Protein AF-D6LHR4-F1 (afdb_monomer)

pLDDT: mean 92.22, std 3.99, range [75.75, 96.62]

Secondary structure (DSSP, 8-state):
-EEEEEEEEEEETTEEEEEEEEEEESSPPPHHHHHHHHHHHHHHHHHHTTT-EEEEEEEEEE-

Mean predicted aligned error: 3.36 Å

Radius of gyration: 12.43 Å; Cα contacts (8 Å, |Δi|>4): 90; chains: 1; bounding box: 29×22×32 Å

Nearest PDB structures (foldseek):
  4nlg-assembly1_A  TM=6.563E-01  e=3.973E+00  Sulfolobus acidocaldarius
  8hey-assembly1_g  TM=4.859E-01  e=6.834E+00  Human betaherpesvirus 5
  7sku-assembly1_B  TM=5.031E-01  e=5.576E+00  Henipavirus nipahense

Sequence (63 aa):
MIKYKGTMEVIQDNSKRTVKFEINTEYLMTENELEEFERDFKNDFMRTHNGNIEIINFFIGVD

Foldseek 3Di:
DWKKKKWWWKQAPNDIDIDIDMDDDPDDDDPVRVVVCVVVVVVVVCVVVVVRMDIDDMDMDTD

Organism: NCBI:txid469621

Structure (mmCIF, N/CA/C/O backbone):
data_AF-D6LHR4-F1
#
_entry.id   AF-D6LHR4-F1
#
loop_
_atom_site.group_PDB
_atom_site.id
_atom_site.type_symbol
_atom_site.label_atom_id
_atom_site.label_alt_id
_atom_site.label_comp_id
_atom_site.label_asym_id
_atom_site.label_entity_id
_atom_site.label_seq_id
_atom_site.pdbx_PDB_ins_code
_atom_site.Cartn_x
_atom_site.Cartn_y
_atom_site.Cartn_z
_atom_site.occupancy
_atom_site.B_iso_or_equiv
_atom_site.auth_seq_id
_atom_site.auth_comp_id
_atom_site.auth_asym_id
_atom_site.auth_atom_id
_atom_site.pdbx_PDB_model_num
ATOM 1 N N . MET A 1 1 ? -16.645 5.656 9.371 1.00 85.81 1 MET A N 1
ATOM 2 C CA . MET A 1 1 ? -15.757 4.932 8.447 1.00 85.81 1 MET A CA 1
ATOM 3 C C . MET A 1 1 ? -14.447 5.683 8.426 1.00 85.81 1 MET A C 1
ATOM 5 O O . MET A 1 1 ? -14.457 6.876 8.145 1.00 85.81 1 MET A O 1
ATOM 9 N N . ILE A 1 2 ? -13.379 5.031 8.855 1.00 91.31 2 ILE A N 1
ATOM 10 C CA . ILE A 1 2 ? -12.041 5.604 8.890 1.00 91.31 2 ILE A CA 1
ATOM 11 C C . ILE A 1 2 ? -11.421 5.378 7.524 1.00 91.31 2 ILE A C 1
ATOM 13 O O . ILE A 1 2 ? -11.525 4.290 6.955 1.00 91.31 2 ILE A O 1
ATOM 17 N N . LYS A 1 3 ? -10.828 6.434 6.983 1.00 95.88 3 LYS A N 1
ATOM 18 C CA . LYS A 1 3 ? -10.190 6.406 5.682 1.00 95.88 3 LYS A CA 1
ATOM 19 C C . LYS A 1 3 ? -8.687 6.417 5.888 1.00 95.88 3 LYS A C 1
ATOM 21 O O . LYS A 1 3 ? -8.170 7.264 6.607 1.00 95.88 3 LYS A O 1
ATOM 26 N N . TYR A 1 4 ? -8.002 5.484 5.249 1.00 95.56 4 TYR A N 1
ATOM 27 C CA . TYR A 1 4 ? -6.553 5.525 5.143 1.00 95.56 4 TYR A CA 1
ATOM 28 C C . TYR A 1 4 ? -6.176 5.834 3.703 1.00 95.56 4 TYR A C 1
ATOM 30 O O . TYR A 1 4 ? -6.781 5.321 2.755 1.00 95.56 4 TYR A O 1
ATOM 38 N N . LYS A 1 5 ? -5.147 6.659 3.548 1.00 96.06 5 LYS A N 1
ATOM 39 C CA . LYS A 1 5 ? -4.493 6.932 2.275 1.00 96.06 5 LYS A CA 1
ATOM 40 C C . LYS A 1 5 ? -3.095 6.362 2.313 1.00 96.06 5 LYS A C 1
ATOM 42 O O . LYS A 1 5 ? -2.369 6.526 3.293 1.00 96.06 5 LYS A O 1
ATOM 47 N N . GLY A 1 6 ? -2.710 5.729 1.218 1.00 95.50 6 GLY A N 1
ATOM 48 C CA . GLY A 1 6 ? -1.368 5.217 1.064 1.00 95.50 6 GLY A CA 1
ATOM 49 C C . GLY A 1 6 ? -0.765 5.531 -0.288 1.00 95.50 6 GLY A C 1
ATOM 50 O O . GLY A 1 6 ? -1.448 5.833 -1.275 1.00 95.50 6 GLY A O 1
ATOM 51 N N . THR A 1 7 ? 0.557 5.488 -0.307 1.00 96.62 7 THR A N 1
ATOM 52 C CA . THR A 1 7 ? 1.369 5.634 -1.502 1.00 96.62 7 THR A CA 1
ATOM 53 C C . THR A 1 7 ? 2.380 4.507 -1.567 1.00 96.62 7 THR A C 1
ATOM 55 O O . THR A 1 7 ? 2.910 4.047 -0.560 1.00 96.62 7 THR A O 1
ATOM 58 N N . MET A 1 8 ? 2.655 4.057 -2.781 1.00 95.31 8 MET A N 1
ATOM 59 C CA . MET A 1 8 ? 3.654 3.039 -3.042 1.00 95.31 8 MET A CA 1
ATOM 60 C C . MET A 1 8 ? 4.509 3.486 -4.216 1.00 95.31 8 MET A C 1
ATOM 62 O O . MET A 1 8 ? 3.987 3.846 -5.272 1.00 95.31 8 MET A O 1
ATOM 66 N N . GLU A 1 9 ? 5.821 3.496 -4.033 1.00 96.00 9 GLU A N 1
ATOM 67 C CA . GLU A 1 9 ? 6.763 3.760 -5.114 1.00 96.00 9 GLU A CA 1
ATOM 68 C C . GLU A 1 9 ? 7.252 2.444 -5.693 1.00 96.00 9 GLU A C 1
ATOM 70 O O . GLU A 1 9 ? 7.673 1.553 -4.955 1.00 96.00 9 GLU A O 1
ATOM 75 N N . VAL A 1 10 ? 7.214 2.338 -7.016 1.00 94.62 10 VAL A N 1
ATOM 76 C CA . VAL A 1 10 ? 7.534 1.107 -7.734 1.00 94.62 10 VAL A CA 1
ATOM 77 C C . VAL A 1 10 ? 8.421 1.388 -8.937 1.00 94.62 10 VAL A C 1
ATOM 79 O O . VAL A 1 10 ? 8.331 2.461 -9.539 1.00 94.62 10 VAL A O 1
ATOM 82 N N . ILE A 1 11 ? 9.258 0.426 -9.309 1.00 94.06 11 ILE A N 1
ATOM 83 C CA . ILE A 1 11 ? 9.965 0.399 -10.592 1.00 94.06 11 ILE A CA 1
ATOM 84 C C . ILE A 1 11 ? 9.288 -0.645 -11.466 1.00 94.06 11 ILE A C 1
ATOM 86 O O . ILE A 1 11 ? 9.213 -1.816 -11.102 1.00 94.06 11 ILE A O 1
ATOM 90 N N . GLN A 1 12 ? 8.820 -0.212 -12.631 1.00 88.00 12 GLN A N 1
ATOM 91 C CA . GLN A 1 12 ? 8.263 -1.079 -13.661 1.00 88.00 12 GLN A CA 1
ATOM 92 C C . GLN A 1 12 ? 8.794 -0.614 -15.016 1.00 88.00 12 GLN A C 1
ATOM 94 O O . GLN A 1 12 ? 8.775 0.585 -15.299 1.00 88.00 12 GLN A O 1
ATOM 99 N N . ASP A 1 13 ? 9.285 -1.537 -15.844 1.00 86.44 13 ASP A N 1
ATOM 100 C CA . ASP A 1 13 ? 9.832 -1.231 -17.176 1.00 86.44 13 ASP A CA 1
ATOM 101 C C . ASP A 1 13 ? 10.912 -0.126 -17.138 1.00 86.44 13 ASP A C 1
ATOM 103 O O . ASP A 1 13 ? 10.883 0.839 -17.905 1.00 86.44 13 ASP A O 1
ATOM 107 N N . ASN A 1 14 ? 11.843 -0.226 -16.178 1.00 86.19 14 ASN A N 1
ATOM 108 C CA . ASN A 1 14 ? 12.898 0.765 -15.901 1.00 86.19 14 ASN A CA 1
ATOM 109 C C . ASN A 1 14 ? 12.393 2.189 -15.593 1.00 86.19 14 ASN A C 1
ATOM 111 O O . ASN A 1 14 ? 13.165 3.147 -15.637 1.00 86.19 14 ASN A O 1
ATOM 115 N N . SER A 1 15 ? 11.109 2.344 -15.267 1.00 89.75 15 SER A N 1
ATOM 116 C CA . SER A 1 15 ? 10.490 3.629 -14.948 1.00 89.75 15 SER A CA 1
ATOM 117 C C . SER A 1 15 ? 9.970 3.633 -13.514 1.00 89.75 15 SER A C 1
ATOM 119 O O . SER A 1 15 ? 9.215 2.746 -13.113 1.00 89.75 15 SER A O 1
ATOM 121 N N . LYS A 1 16 ? 10.333 4.663 -12.742 1.00 93.94 16 LYS A N 1
ATOM 122 C CA . LYS A 1 16 ? 9.783 4.876 -11.398 1.00 93.94 16 LYS A CA 1
ATOM 123 C C . LYS A 1 16 ? 8.356 5.417 -11.503 1.00 93.94 16 LYS A C 1
ATOM 125 O O . LYS A 1 16 ? 8.105 6.378 -12.230 1.00 93.94 16 LYS A O 1
ATOM 130 N N . ARG A 1 17 ? 7.425 4.821 -10.762 1.00 92.69 17 ARG A N 1
ATOM 131 C CA . ARG A 1 17 ? 6.021 5.239 -10.672 1.00 92.69 17 ARG A CA 1
ATOM 132 C C . ARG A 1 17 ? 5.588 5.320 -9.216 1.00 92.69 17 ARG A C 1
ATOM 134 O O . ARG A 1 17 ? 6.108 4.606 -8.364 1.00 92.69 17 ARG A O 1
ATOM 141 N N . THR A 1 18 ? 4.608 6.173 -8.946 1.00 94.69 18 THR A N 1
ATOM 142 C CA . THR A 1 18 ? 3.947 6.253 -7.641 1.00 94.69 18 THR A CA 1
ATOM 143 C C . THR A 1 18 ? 2.495 5.840 -7.802 1.00 94.69 18 THR A C 1
ATOM 145 O O . THR A 1 18 ? 1.751 6.451 -8.570 1.00 94.69 18 THR A O 1
ATOM 148 N N . VAL A 1 19 ? 2.090 4.816 -7.064 1.00 92.69 19 VAL A N 1
ATOM 149 C CA . VAL A 1 19 ? 0.712 4.342 -6.968 1.00 92.69 19 VAL A CA 1
ATOM 150 C C . VAL A 1 19 ? 0.092 4.954 -5.721 1.00 92.69 19 VAL A C 1
ATOM 152 O O . VAL A 1 19 ? 0.699 4.931 -4.653 1.00 92.69 19 VAL A O 1
ATOM 155 N N . LYS A 1 20 ? -1.105 5.522 -5.854 1.00 95.81 20 LYS A N 1
ATOM 156 C CA . LYS A 1 20 ? -1.904 6.006 -4.723 1.00 95.81 20 LYS A CA 1
ATOM 157 C C . LYS A 1 20 ? -3.069 5.053 -4.519 1.00 95.81 20 LYS A C 1
ATOM 159 O O . LYS A 1 20 ? -3.678 4.634 -5.502 1.00 95.81 20 LYS A O 1
ATOM 164 N N . PHE A 1 21 ? -3.383 4.741 -3.272 1.00 92.88 21 PHE A N 1
ATOM 165 C CA . PHE A 1 21 ? -4.519 3.896 -2.927 1.00 92.88 21 PHE A CA 1
ATOM 166 C C . PHE A 1 21 ? -5.228 4.430 -1.685 1.00 92.88 21 PHE A C 1
ATOM 168 O O . PHE A 1 21 ? -4.668 5.201 -0.903 1.00 92.88 21 PHE A O 1
ATOM 175 N N . GLU A 1 22 ? -6.481 4.023 -1.530 1.00 95.12 22 GLU A N 1
ATOM 176 C CA . GLU A 1 22 ? -7.311 4.370 -0.386 1.00 95.12 22 GLU A CA 1
ATOM 177 C C . GLU A 1 22 ? -7.986 3.104 0.127 1.00 95.12 22 GLU A C 1
ATOM 179 O O . GLU A 1 22 ? -8.416 2.264 -0.667 1.00 95.12 22 GLU A O 1
ATOM 184 N N . ILE A 1 23 ? -8.099 2.984 1.445 1.00 93.62 23 ILE A N 1
ATOM 185 C CA . ILE A 1 23 ? -8.876 1.926 2.088 1.00 93.62 23 ILE A CA 1
ATOM 186 C C . ILE A 1 23 ? 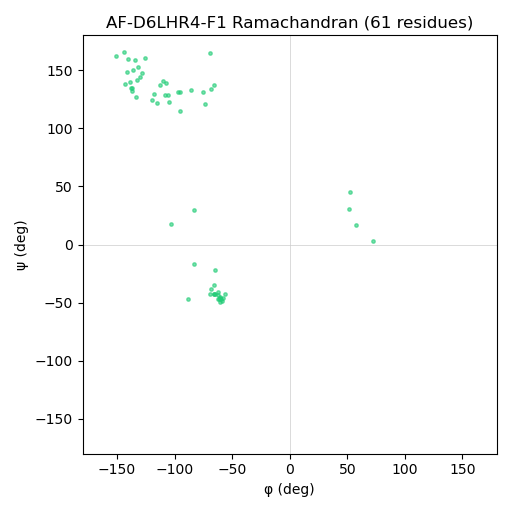-9.838 2.543 3.094 1.00 93.62 23 ILE A C 1
ATOM 188 O O . ILE A 1 23 ? -9.557 3.572 3.710 1.00 93.62 23 ILE A O 1
ATOM 192 N N . ASN A 1 24 ? -10.988 1.899 3.238 1.00 93.94 24 ASN A N 1
ATOM 193 C CA . ASN A 1 24 ? -12.038 2.316 4.148 1.00 93.94 24 ASN A CA 1
ATOM 194 C C . ASN A 1 24 ? -12.273 1.199 5.159 1.00 93.94 24 ASN A C 1
ATOM 196 O O . ASN A 1 24 ? -12.555 0.068 4.766 1.00 93.94 24 ASN A O 1
ATOM 200 N N . THR A 1 25 ? -12.176 1.521 6.443 1.00 93.44 25 THR A N 1
ATOM 201 C CA . THR A 1 25 ? -12.370 0.580 7.550 1.00 93.44 25 THR A CA 1
ATOM 202 C C . THR A 1 25 ? -13.423 1.118 8.519 1.00 93.44 25 THR A C 1
ATOM 204 O O . THR A 1 25 ? -13.740 2.313 8.543 1.00 93.44 25 THR A O 1
ATOM 207 N N . GLU A 1 26 ? -14.012 0.251 9.338 1.00 95.12 26 GLU A N 1
ATOM 208 C CA . GLU A 1 26 ? -14.954 0.690 10.380 1.00 95.12 26 GLU A CA 1
ATOM 209 C C . GLU A 1 26 ? -14.246 1.158 11.661 1.00 95.12 26 GLU A C 1
ATOM 211 O O . GLU A 1 26 ? -14.843 1.879 12.460 1.00 95.12 26 GLU A O 1
ATOM 216 N N . TYR A 1 27 ? -12.966 0.814 11.826 1.00 94.12 27 TYR A N 1
ATOM 217 C CA . TYR A 1 27 ? -12.167 1.053 13.029 1.00 94.12 27 TYR A CA 1
ATOM 218 C C . TYR A 1 27 ? -10.700 1.386 12.695 1.00 94.12 27 TYR A C 1
ATOM 220 O O . TYR A 1 27 ? -10.262 1.211 11.555 1.00 94.12 27 TYR A O 1
ATOM 228 N N . LEU A 1 28 ? -9.949 1.906 13.678 1.00 94.25 28 LEU A N 1
ATOM 229 C CA . LEU A 1 28 ? -8.518 2.197 13.526 1.00 94.25 28 LEU A CA 1
ATOM 230 C C . LEU A 1 28 ? -7.743 0.883 13.529 1.00 94.25 28 LEU A C 1
ATOM 232 O O . LEU A 1 28 ? -7.800 0.155 14.517 1.00 94.25 28 LEU A O 1
ATOM 236 N N . MET A 1 29 ? -7.006 0.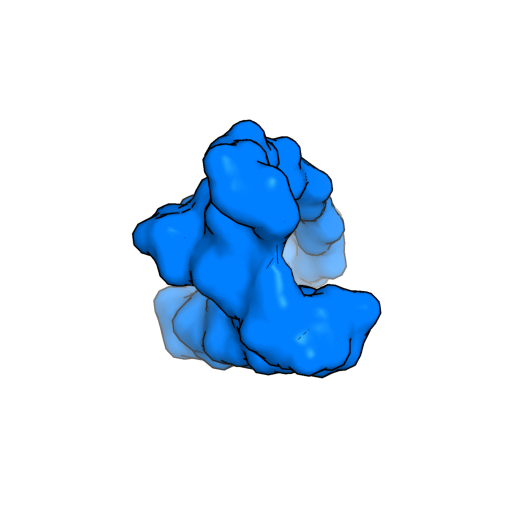611 12.459 1.00 93.62 29 MET A N 1
ATOM 237 C CA . MET A 1 29 ? -6.114 -0.541 12.398 1.00 93.62 29 MET A CA 1
ATOM 238 C C . MET A 1 29 ? -4.979 -0.398 13.409 1.00 93.62 29 MET A C 1
ATOM 240 O O . MET A 1 29 ? -4.386 0.675 13.564 1.00 93.62 29 MET A O 1
ATOM 244 N N . THR A 1 30 ? -4.681 -1.503 14.076 1.00 95.06 30 THR A N 1
ATOM 245 C CA . THR A 1 30 ? -3.486 -1.680 14.900 1.00 95.06 30 THR A CA 1
ATOM 246 C C . THR A 1 30 ? -2.223 -1.734 14.036 1.00 95.06 30 THR A C 1
ATOM 248 O O . THR A 1 30 ? -2.294 -1.936 12.825 1.00 95.06 30 THR A O 1
ATOM 251 N N . GLU A 1 31 ? -1.047 -1.588 14.654 1.00 93.00 31 GLU A N 1
ATOM 252 C CA . GLU A 1 31 ? 0.239 -1.735 13.952 1.00 93.00 31 GLU A CA 1
ATOM 253 C C . GLU A 1 31 ? 0.351 -3.106 13.265 1.00 93.00 31 GLU A C 1
ATOM 255 O O . GLU A 1 31 ? 0.702 -3.172 12.092 1.00 93.00 31 GLU A O 1
ATOM 260 N N . ASN A 1 32 ? -0.069 -4.182 13.941 1.00 96.19 32 ASN A N 1
ATOM 261 C CA . ASN A 1 32 ? -0.085 -5.530 13.365 1.00 96.19 32 ASN A CA 1
ATOM 262 C C . ASN A 1 32 ? -0.991 -5.629 12.128 1.00 96.19 32 ASN A C 1
ATOM 264 O O . ASN A 1 32 ? -0.593 -6.202 11.120 1.00 96.19 32 ASN A O 1
ATOM 268 N N . GLU A 1 33 ? -2.200 -5.064 12.180 1.00 95.19 33 GLU A N 1
ATOM 269 C CA . GLU A 1 33 ? -3.125 -5.069 11.036 1.00 95.19 33 GLU A CA 1
ATOM 270 C C . GLU A 1 33 ? -2.591 -4.235 9.864 1.00 95.19 33 GLU A C 1
ATOM 272 O O . GLU A 1 33 ? -2.785 -4.606 8.707 1.00 95.19 33 GLU A O 1
ATOM 277 N N . LEU A 1 34 ? -1.889 -3.133 10.145 1.00 94.00 34 LEU A N 1
ATOM 278 C CA . LEU A 1 34 ? -1.211 -2.334 9.123 1.00 94.00 34 LEU A CA 1
ATOM 279 C C . LEU A 1 34 ? -0.069 -3.114 8.459 1.00 94.00 34 LEU A C 1
ATOM 281 O O . LEU A 1 34 ? 0.049 -3.079 7.234 1.00 94.00 34 LEU A O 1
ATOM 285 N N . GLU A 1 35 ? 0.736 -3.840 9.237 1.00 94.00 35 GLU A N 1
ATOM 286 C CA . GLU A 1 35 ? 1.810 -4.693 8.712 1.00 94.00 35 GLU A CA 1
ATOM 287 C C . GLU A 1 35 ? 1.266 -5.864 7.880 1.00 94.00 35 GLU A C 1
ATOM 289 O O . GLU A 1 35 ? 1.796 -6.170 6.806 1.00 94.00 35 GLU A O 1
ATOM 294 N N . GLU A 1 36 ? 0.193 -6.514 8.342 1.00 95.88 36 GLU A N 1
ATOM 295 C CA . GLU A 1 36 ? -0.488 -7.576 7.596 1.00 95.88 36 GLU A CA 1
ATOM 296 C C . GLU A 1 36 ? -1.064 -7.046 6.282 1.00 95.88 36 GLU A C 1
ATOM 298 O O . GLU A 1 36 ? -0.819 -7.634 5.224 1.00 95.88 36 GLU A O 1
ATOM 303 N N . PHE A 1 37 ? -1.745 -5.899 6.329 1.00 94.31 37 PHE A N 1
ATOM 304 C CA . PHE A 1 37 ? -2.259 -5.229 5.142 1.00 94.31 37 PHE A CA 1
ATOM 305 C C . PHE A 1 37 ? -1.140 -4.883 4.155 1.00 94.31 37 PHE A C 1
ATOM 307 O O . PHE A 1 37 ? -1.260 -5.176 2.966 1.00 94.31 37 PHE A O 1
ATOM 314 N N . GLU A 1 38 ? -0.043 -4.281 4.621 1.00 94.31 38 GLU A N 1
ATOM 315 C CA . GLU A 1 38 ? 1.098 -3.928 3.775 1.00 94.31 38 GLU A CA 1
ATOM 316 C C . GLU A 1 38 ? 1.673 -5.162 3.070 1.00 94.31 38 GLU A C 1
ATOM 318 O O . GLU A 1 38 ? 1.915 -5.134 1.859 1.00 94.31 38 GLU A O 1
ATOM 323 N N . ARG A 1 39 ? 1.871 -6.260 3.807 1.00 95.19 39 ARG A N 1
ATOM 324 C CA . ARG A 1 39 ? 2.391 -7.517 3.256 1.00 95.19 39 ARG A CA 1
ATOM 325 C C . ARG A 1 39 ? 1.470 -8.077 2.176 1.00 95.19 39 ARG A C 1
ATOM 327 O O . ARG A 1 39 ? 1.945 -8.433 1.093 1.00 95.19 39 ARG A O 1
ATOM 334 N N . ASP A 1 40 ? 0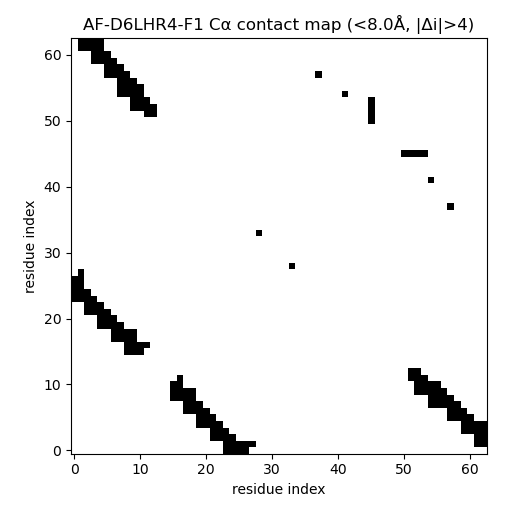.178 -8.159 2.461 1.00 95.44 40 ASP A N 1
ATOM 335 C CA . ASP A 1 40 ? -0.798 -8.759 1.553 1.00 95.44 40 ASP A CA 1
ATOM 336 C C . ASP A 1 40 ? -0.992 -7.883 0.309 1.00 95.44 40 ASP A C 1
ATOM 338 O O . ASP A 1 40 ? -0.926 -8.383 -0.817 1.00 95.44 40 ASP A O 1
ATOM 342 N N . PHE A 1 41 ? -1.072 -6.563 0.489 1.00 93.69 41 PHE A N 1
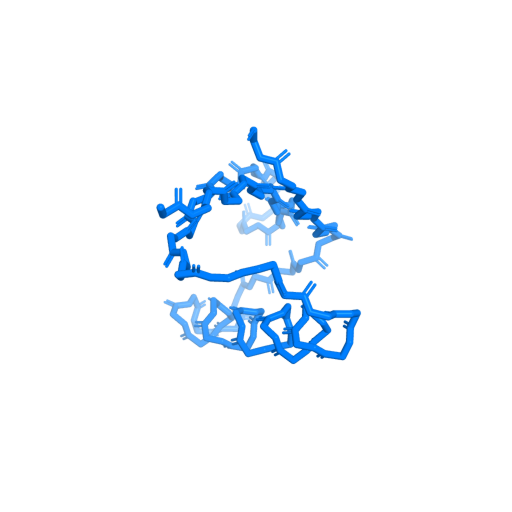ATOM 343 C CA . PHE A 1 41 ? -1.156 -5.602 -0.607 1.00 93.69 41 PHE A CA 1
ATOM 344 C C . PHE A 1 41 ? 0.056 -5.686 -1.541 1.00 93.69 41 PHE A C 1
ATOM 346 O O . PHE A 1 41 ? -0.107 -5.743 -2.761 1.00 93.69 41 PHE A O 1
ATOM 353 N N . LYS A 1 42 ? 1.281 -5.736 -0.997 1.00 92.69 42 LYS A N 1
ATOM 354 C CA . LYS A 1 42 ? 2.506 -5.892 -1.800 1.00 92.69 42 LYS A CA 1
ATOM 355 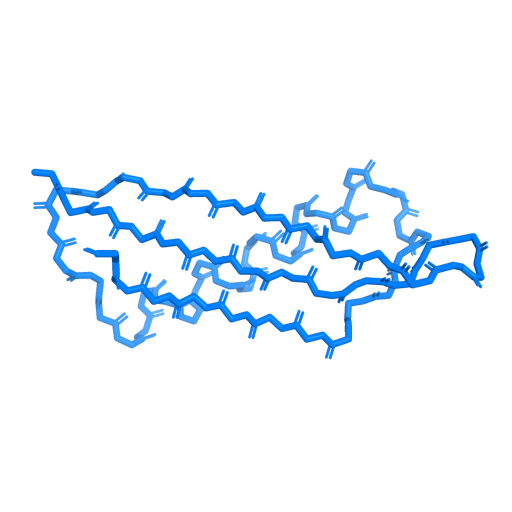C C . LYS A 1 42 ? 2.490 -7.195 -2.595 1.00 92.69 42 LYS A C 1
ATOM 357 O O . LYS A 1 42 ? 2.800 -7.186 -3.786 1.00 92.69 42 LYS A O 1
ATOM 362 N N . ASN A 1 43 ? 2.121 -8.305 -1.956 1.00 93.12 43 ASN A N 1
ATOM 363 C CA . ASN A 1 43 ? 2.065 -9.615 -2.603 1.00 93.12 43 ASN A CA 1
ATOM 364 C C . ASN A 1 43 ? 1.065 -9.641 -3.762 1.00 93.12 43 ASN A C 1
ATOM 366 O O . ASN A 1 43 ? 1.404 -10.093 -4.860 1.00 93.12 43 ASN A O 1
ATOM 370 N N . ASP A 1 44 ? -0.141 -9.123 -3.550 1.00 93.06 44 ASP A N 1
ATOM 371 C CA . ASP A 1 44 ? -1.171 -9.068 -4.585 1.00 93.06 44 ASP A CA 1
ATOM 372 C C . ASP A 1 44 ? -0.797 -8.097 -5.709 1.00 93.06 44 ASP A C 1
ATOM 374 O O . ASP A 1 44 ? -0.973 -8.397 -6.895 1.00 93.06 44 ASP A O 1
ATOM 378 N N . PHE A 1 45 ? -0.178 -6.968 -5.372 1.00 90.88 45 PHE A N 1
ATOM 379 C CA . PHE A 1 45 ? 0.311 -6.027 -6.367 1.00 90.88 45 PHE A CA 1
ATOM 380 C C . PHE A 1 45 ? 1.432 -6.624 -7.234 1.00 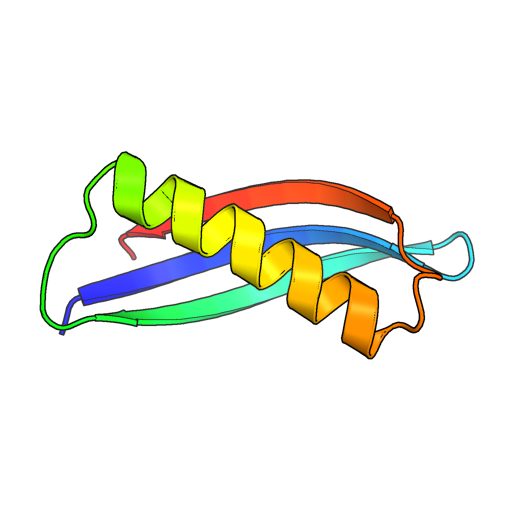90.88 45 PHE A C 1
ATOM 382 O O . PHE A 1 45 ? 1.393 -6.507 -8.459 1.00 90.88 45 PHE A O 1
ATOM 389 N N . MET A 1 46 ? 2.392 -7.345 -6.649 1.00 90.50 46 MET A N 1
ATOM 390 C CA . MET A 1 46 ? 3.417 -8.058 -7.424 1.00 90.50 46 MET A CA 1
ATOM 391 C C . MET A 1 46 ? 2.807 -9.140 -8.325 1.00 90.50 46 MET A C 1
ATOM 393 O O . MET A 1 46 ? 3.207 -9.270 -9.485 1.00 90.50 46 MET A O 1
ATOM 397 N N . ARG A 1 47 ? 1.809 -9.887 -7.831 1.00 90.94 47 ARG A N 1
ATOM 398 C CA . ARG A 1 47 ? 1.098 -10.913 -8.614 1.00 90.94 47 ARG A CA 1
ATOM 399 C C . ARG A 1 47 ? 0.374 -10.324 -9.821 1.00 90.94 47 ARG A C 1
ATOM 401 O O . ARG A 1 47 ? 0.480 -10.881 -10.909 1.00 90.94 47 ARG A O 1
ATOM 408 N N . THR A 1 48 ? -0.309 -9.189 -9.662 1.00 89.69 48 THR A N 1
ATOM 409 C CA . THR A 1 48 ? -1.020 -8.523 -10.774 1.00 89.69 48 THR A CA 1
ATOM 410 C C . THR A 1 48 ? -0.084 -8.002 -11.869 1.00 89.69 48 THR A C 1
ATOM 412 O O . THR A 1 48 ? -0.506 -7.866 -13.015 1.00 89.69 48 THR A O 1
ATOM 415 N N . HIS A 1 49 ? 1.194 -7.780 -11.549 1.00 84.56 49 HIS A N 1
ATOM 416 C CA . HIS A 1 49 ? 2.229 -7.342 -12.491 1.00 84.56 49 HIS A CA 1
ATOM 417 C C . HIS A 1 49 ? 3.168 -8.483 -12.924 1.00 84.56 49 HIS A C 1
ATOM 419 O O . HIS A 1 49 ? 4.260 -8.223 -13.432 1.00 84.56 49 HIS A O 1
ATOM 425 N N . ASN A 1 50 ? 2.764 -9.748 -12.730 1.00 83.25 50 ASN A N 1
ATOM 426 C CA . ASN A 1 50 ? 3.545 -10.948 -13.063 1.00 83.25 50 ASN A CA 1
ATOM 427 C C . ASN A 1 50 ? 4.981 -10.938 -12.497 1.00 83.25 50 ASN A C 1
ATOM 429 O O . ASN A 1 50 ? 5.894 -11.487 -13.109 1.00 83.25 50 ASN A O 1
ATOM 433 N N . GLY A 1 51 ? 5.202 -10.288 -11.351 1.00 75.75 51 GLY A N 1
ATOM 434 C CA . GLY A 1 51 ? 6.522 -10.166 -10.725 1.00 75.75 51 GLY A CA 1
ATOM 435 C C . GLY A 1 51 ? 7.503 -9.215 -11.425 1.00 75.75 51 GLY A C 1
ATOM 436 O O . GLY A 1 51 ? 8.622 -9.066 -10.950 1.00 75.75 51 GLY A O 1
ATOM 437 N N . ASN A 1 52 ? 7.104 -8.523 -12.498 1.00 84.69 52 ASN A N 1
ATOM 438 C CA . ASN A 1 52 ? 7.958 -7.573 -13.233 1.00 84.69 52 ASN A CA 1
ATOM 439 C C . ASN A 1 52 ? 7.986 -6.175 -12.592 1.00 84.69 52 ASN A C 1
ATOM 441 O O . ASN A 1 52 ? 8.100 -5.160 -13.283 1.00 84.69 52 ASN A O 1
ATOM 445 N N . ILE A 1 53 ? 7.816 -6.113 -11.274 1.00 89.88 53 ILE A N 1
ATOM 446 C CA . ILE A 1 53 ? 7.715 -4.869 -10.526 1.00 89.88 53 ILE A CA 1
ATOM 447 C C . ILE A 1 53 ? 8.527 -4.965 -9.243 1.00 89.88 53 ILE A C 1
ATOM 449 O O . ILE A 1 53 ? 8.453 -5.957 -8.520 1.00 89.88 53 ILE A O 1
ATOM 453 N N . GLU A 1 54 ? 9.292 -3.921 -8.960 1.00 91.00 54 GLU A N 1
ATOM 454 C CA . GLU A 1 54 ? 10.038 -3.774 -7.714 1.00 91.00 54 GLU A CA 1
ATOM 455 C C . GLU A 1 54 ? 9.368 -2.695 -6.868 1.00 91.00 54 GLU A C 1
ATOM 457 O O . GLU A 1 54 ? 9.112 -1.593 -7.354 1.00 91.00 54 GLU A O 1
ATOM 462 N N . ILE A 1 55 ? 9.066 -3.003 -5.608 1.00 91.56 55 ILE A N 1
ATOM 463 C CA . ILE A 1 55 ? 8.456 -2.056 -4.671 1.00 91.56 55 ILE A CA 1
ATOM 464 C C . ILE A 1 55 ? 9.575 -1.410 -3.857 1.00 91.56 55 ILE A C 1
ATOM 466 O O . ILE A 1 55 ? 10.246 -2.089 -3.085 1.00 91.56 55 ILE A O 1
ATOM 470 N N . ILE A 1 56 ? 9.763 -0.101 -4.024 1.00 94.06 56 ILE A N 1
ATOM 471 C CA . ILE A 1 56 ? 10.842 0.659 -3.377 1.00 94.06 56 ILE A CA 1
ATOM 472 C C . ILE A 1 56 ? 10.397 1.168 -2.007 1.00 94.06 56 ILE A C 1
ATOM 474 O O . ILE A 1 56 ? 11.130 1.061 -1.033 1.00 94.06 56 ILE A O 1
ATOM 478 N N . ASN A 1 57 ? 9.200 1.752 -1.947 1.00 92.50 57 ASN A N 1
ATOM 479 C CA . ASN A 1 57 ? 8.659 2.378 -0.747 1.00 92.50 57 ASN A CA 1
ATOM 480 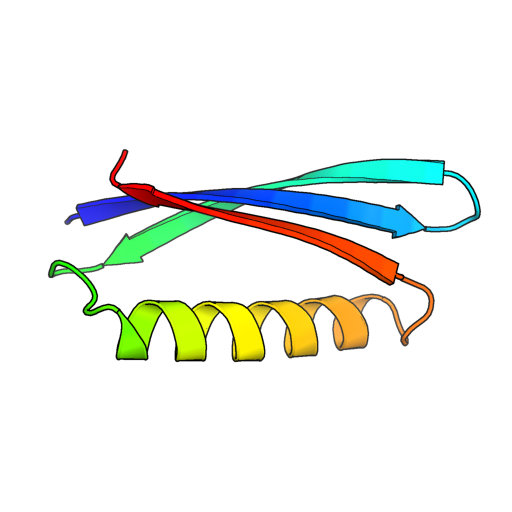C C . ASN A 1 57 ? 7.169 2.089 -0.636 1.00 92.50 57 ASN A C 1
ATOM 482 O O . ASN A 1 57 ? 6.464 2.018 -1.644 1.00 92.50 57 ASN A O 1
ATOM 486 N N . PHE A 1 58 ? 6.694 1.993 0.599 1.00 94.56 58 PHE A N 1
ATOM 487 C CA . PHE A 1 58 ? 5.286 1.871 0.927 1.00 94.56 58 PHE A CA 1
ATOM 488 C C . PHE A 1 58 ? 4.987 2.764 2.126 1.00 94.56 58 PHE A C 1
ATOM 490 O O . PHE A 1 58 ? 5.752 2.799 3.087 1.00 94.56 58 PHE A O 1
ATOM 497 N N . PHE A 1 59 ? 3.899 3.514 2.045 1.00 94.19 59 PHE A N 1
ATOM 498 C CA . PHE A 1 59 ? 3.418 4.367 3.115 1.00 94.19 59 PHE A CA 1
ATOM 499 C C . PHE A 1 59 ? 1.904 4.252 3.200 1.00 94.19 59 PHE A C 1
ATOM 501 O O . PHE A 1 59 ? 1.216 4.255 2.179 1.00 94.19 59 PHE A O 1
ATOM 508 N N . ILE A 1 60 ? 1.391 4.214 4.422 1.00 93.50 60 ILE A N 1
ATOM 509 C CA . ILE A 1 60 ? -0.033 4.273 4.7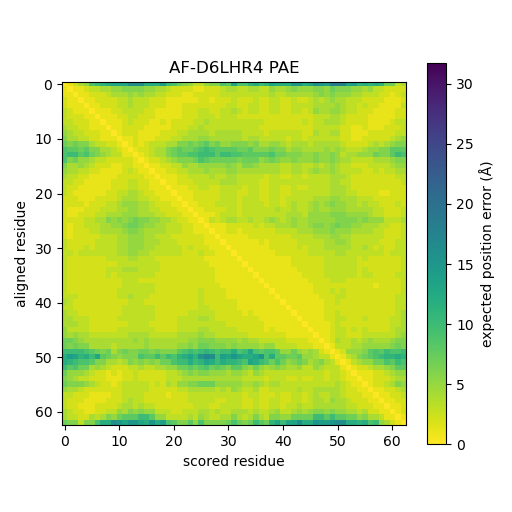09 1.00 93.50 60 ILE A CA 1
ATOM 510 C C . ILE A 1 60 ? -0.257 5.089 5.980 1.00 93.50 60 ILE A C 1
ATOM 512 O O . ILE A 1 60 ? 0.487 4.971 6.951 1.00 93.50 60 ILE A O 1
ATOM 516 N N . GLY A 1 61 ? -1.283 5.933 5.967 1.00 89.62 61 GLY A N 1
ATOM 517 C CA . GLY A 1 61 ? -1.672 6.746 7.110 1.00 89.62 61 GLY A CA 1
ATOM 518 C C . GLY A 1 61 ? -3.166 7.037 7.102 1.00 89.62 61 GLY A C 1
ATOM 519 O O . GLY A 1 61 ? -3.833 6.877 6.079 1.00 89.62 61 GLY A O 1
ATOM 520 N N . VAL A 1 62 ? -3.688 7.442 8.257 1.00 88.19 62 VAL A N 1
ATOM 521 C CA . VAL A 1 62 ? -5.070 7.923 8.387 1.00 88.19 62 VAL A CA 1
ATOM 522 C C . VAL A 1 62 ? -5.192 9.265 7.657 1.00 88.19 62 VAL A C 1
ATOM 524 O O . VAL A 1 62 ? -4.310 10.113 7.796 1.00 88.19 62 VAL A O 1
ATOM 527 N N . ASP A 1 63 ? -6.254 9.418 6.864 1.00 82.19 63 ASP A N 1
ATOM 528 C CA . ASP A 1 63 ? -6.625 10.664 6.173 1.00 82.19 63 ASP A CA 1
ATOM 529 C C . ASP A 1 63 ? -7.413 1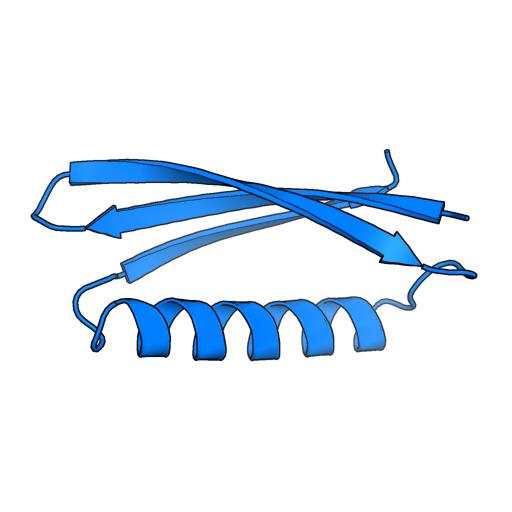1.622 7.077 1.00 82.19 63 ASP A C 1
ATOM 531 O O . ASP A 1 63 ? -8.301 11.138 7.820 1.00 82.19 63 ASP A O 1
#

Solvent-accessible surface area (backbone atoms only — not comparable to full-atom values): 3688 Å² total; per-residue (Å²): 116,43,43,34,42,30,42,33,34,33,39,43,89,96,37,82,46,77,49,76,52,74,50,79,36,87,60,86,75,50,72,66,54,49,52,51,48,51,53,53,52,52,52,52,54,29,57,78,50,76,61,62,50,47,80,78,46,77,46,76,43,80,106